Protein AF-A0A2W5YQN2-F1 (afdb_monomer_lite)

Structure (mmCIF, N/CA/C/O backbone):
data_AF-A0A2W5YQN2-F1
#
_entry.id   AF-A0A2W5YQN2-F1
#
loop_
_atom_site.group_PDB
_atom_site.id
_atom_site.type_symbol
_atom_site.label_atom_id
_atom_site.label_alt_id
_atom_site.label_comp_id
_atom_site.label_asym_id
_atom_site.label_entity_id
_atom_site.label_seq_id
_atom_site.pdbx_PDB_ins_code
_atom_site.Cartn_x
_atom_site.Cartn_y
_atom_site.Cartn_z
_atom_site.occupancy
_atom_site.B_iso_or_equiv
_atom_site.auth_seq_id
_atom_site.auth_comp_id
_atom_site.auth_asym_id
_atom_site.auth_atom_id
_atom_site.pdbx_PDB_model_num
ATOM 1 N N . MET A 1 1 ? 2.122 10.766 11.296 1.00 94.62 1 MET A N 1
ATOM 2 C CA . MET A 1 1 ? 0.846 10.231 10.772 1.00 94.62 1 MET A CA 1
ATOM 3 C C . MET A 1 1 ? -0.293 10.276 11.781 1.00 94.62 1 MET A C 1
ATOM 5 O O . MET A 1 1 ? -1.242 10.987 11.499 1.00 94.62 1 MET A O 1
ATOM 9 N N . LEU A 1 2 ? -0.194 9.659 12.969 1.00 96.69 2 LEU A N 1
ATOM 10 C CA . LEU A 1 2 ? -1.293 9.624 13.961 1.00 96.69 2 LEU A CA 1
ATOM 11 C C . LEU A 1 2 ? -1.984 10.974 14.227 1.00 96.69 2 LEU A C 1
ATOM 13 O O . LEU A 1 2 ? -3.206 11.053 14.166 1.00 96.69 2 LEU A O 1
ATOM 17 N N . ALA A 1 3 ? -1.218 12.040 14.485 1.00 97.06 3 ALA A N 1
ATOM 18 C CA . ALA A 1 3 ? -1.784 13.367 14.743 1.00 97.06 3 ALA A CA 1
ATOM 19 C C . ALA A 1 3 ? -2.580 13.924 13.546 1.00 97.06 3 ALA A C 1
ATOM 21 O O . ALA A 1 3 ? -3.658 14.483 13.732 1.00 97.06 3 ALA A O 1
ATOM 22 N N . LEU A 1 4 ? -2.080 13.728 12.321 1.00 96.75 4 LEU A N 1
ATOM 23 C CA . LEU A 1 4 ? -2.736 14.192 11.096 1.00 96.75 4 LEU A CA 1
ATOM 24 C C . LEU A 1 4 ? -4.001 13.380 10.802 1.00 96.75 4 LEU A C 1
ATOM 26 O O . LEU A 1 4 ? -5.037 13.958 10.493 1.00 96.75 4 LEU A O 1
ATOM 30 N N . THR A 1 5 ? -3.945 12.056 10.967 1.00 96.88 5 THR A N 1
ATOM 31 C CA . THR A 1 5 ? -5.112 11.181 10.804 1.00 96.88 5 THR A CA 1
ATOM 32 C C . THR A 1 5 ? -6.209 11.543 11.806 1.00 96.88 5 THR A C 1
ATOM 34 O O . THR A 1 5 ? -7.347 11.755 11.392 1.00 96.88 5 THR A O 1
ATOM 37 N N . LYS A 1 6 ? -5.861 11.746 13.090 1.00 96.50 6 LYS A N 1
ATOM 38 C CA . LYS A 1 6 ? -6.804 12.218 14.122 1.00 96.50 6 LYS A CA 1
ATOM 39 C C . LYS A 1 6 ? -7.446 13.548 13.734 1.00 96.50 6 LYS A C 1
ATOM 41 O O . LYS A 1 6 ? -8.657 13.705 13.865 1.00 96.50 6 LYS A O 1
ATOM 46 N N . ALA A 1 7 ? -6.647 14.506 13.260 1.00 95.88 7 ALA A N 1
ATOM 47 C CA . ALA A 1 7 ? -7.148 15.815 12.849 1.00 95.88 7 ALA A CA 1
ATOM 48 C C . ALA A 1 7 ? -8.161 15.701 11.699 1.00 95.88 7 ALA A C 1
ATOM 50 O O . ALA A 1 7 ? -9.237 16.287 11.782 1.00 95.88 7 ALA A O 1
ATOM 51 N N . VAL A 1 8 ? -7.865 14.894 10.674 1.00 95.44 8 VAL A N 1
ATOM 52 C CA . VAL A 1 8 ? -8.792 14.652 9.556 1.00 95.44 8 VAL A CA 1
ATOM 53 C C . VAL A 1 8 ? -10.053 13.933 10.032 1.00 95.44 8 VAL A C 1
ATOM 55 O O . VAL A 1 8 ? -11.155 14.359 9.693 1.00 95.44 8 VAL A O 1
ATOM 58 N N . ARG A 1 9 ? -9.920 12.884 10.854 1.00 93.75 9 ARG A N 1
ATOM 59 C CA . ARG A 1 9 ? -11.052 12.101 11.372 1.00 93.75 9 ARG A CA 1
ATOM 60 C C . ARG A 1 9 ? -12.079 12.966 12.101 1.00 93.75 9 ARG A C 1
ATOM 62 O O . ARG A 1 9 ? -13.274 12.726 11.940 1.00 93.75 9 ARG A O 1
ATOM 69 N N . ARG A 1 10 ? -11.640 13.968 12.868 1.00 94.31 10 ARG A N 1
ATOM 70 C CA . ARG A 1 10 ? -12.539 14.878 13.603 1.00 94.31 10 ARG A CA 1
ATOM 71 C C . ARG A 1 10 ? -13.484 15.658 12.687 1.00 94.31 10 ARG A C 1
ATOM 73 O O . ARG A 1 10 ? -14.630 15.873 13.060 1.00 94.31 10 ARG A O 1
ATOM 80 N N . GLU A 1 11 ? -13.025 16.025 11.494 1.00 93.25 11 GLU A N 1
ATOM 81 C CA . GLU A 1 11 ? -13.808 16.808 10.526 1.00 93.25 11 GLU A CA 1
ATOM 82 C C . GLU A 1 11 ? -14.516 15.933 9.476 1.00 93.25 11 GLU A C 1
ATOM 84 O O . GLU A 1 11 ? -15.386 16.393 8.728 1.00 93.25 11 GLU A O 1
ATOM 89 N N . LEU A 1 12 ? -14.159 14.649 9.403 1.00 92.00 12 LEU A N 1
ATOM 90 C CA . LEU A 1 12 ? -14.690 13.721 8.416 1.00 92.00 12 LEU A CA 1
ATOM 91 C C . LEU A 1 12 ? -16.116 13.290 8.777 1.00 92.00 12 LEU A C 1
ATOM 93 O O . LEU A 1 12 ? -16.347 12.712 9.838 1.00 92.00 12 LEU A O 1
ATOM 97 N N . ARG A 1 13 ? -17.080 13.517 7.877 1.00 83.50 13 ARG A N 1
ATOM 98 C CA . ARG A 1 13 ? -18.491 13.133 8.097 1.00 83.50 13 ARG A CA 1
ATOM 99 C C . ARG A 1 13 ? -18.910 11.829 7.425 1.00 83.50 13 ARG A C 1
ATOM 101 O O . ARG A 1 13 ? -19.866 11.207 7.868 1.00 83.50 13 ARG A O 1
ATOM 108 N N . THR A 1 14 ? -18.264 11.446 6.329 1.00 78.56 14 THR A N 1
ATOM 109 C CA . THR A 1 14 ? -18.761 10.356 5.471 1.00 78.56 14 THR A CA 1
ATOM 110 C C . THR A 1 14 ? -17.721 9.616 4.629 1.00 78.56 14 THR A C 1
ATOM 112 O O . THR A 1 14 ? -17.941 8.424 4.429 1.00 78.56 14 THR A O 1
ATOM 115 N N . PRO A 1 15 ? -16.650 10.228 4.081 1.00 85.25 15 PRO A N 1
ATOM 116 C CA . PRO A 1 15 ? -15.744 9.473 3.217 1.00 85.25 15 PRO A CA 1
ATOM 117 C C . PRO A 1 15 ? -14.878 8.498 4.021 1.00 85.25 15 PRO A C 1
ATOM 119 O O . PRO A 1 15 ? -14.629 8.706 5.207 1.00 85.25 15 PRO A O 1
ATOM 122 N N . LEU A 1 16 ? -14.411 7.462 3.326 1.00 91.62 16 LEU A N 1
ATOM 123 C CA . LEU A 1 16 ? -13.423 6.502 3.808 1.00 91.62 16 LEU A CA 1
ATOM 124 C C . LEU A 1 16 ? -12.103 7.220 4.136 1.00 91.62 16 LEU A C 1
ATOM 126 O O . LEU A 1 16 ? -11.557 7.914 3.273 1.00 91.62 16 LEU A O 1
ATOM 130 N N . LEU A 1 17 ? -11.575 7.048 5.350 1.00 95.75 17 LEU A N 1
ATOM 131 C CA . LEU A 1 17 ? -10.277 7.590 5.750 1.00 95.75 17 LEU A CA 1
ATOM 132 C C . LEU A 1 17 ? -9.169 6.553 5.573 1.00 95.75 17 LEU A C 1
ATOM 134 O O . LEU A 1 17 ? -9.045 5.618 6.363 1.00 95.75 17 LEU A O 1
ATOM 138 N N . ILE A 1 18 ? -8.317 6.772 4.576 1.00 97.25 18 ILE A N 1
ATOM 139 C CA . ILE A 1 18 ? -7.126 5.953 4.345 1.00 97.25 18 ILE A CA 1
ATOM 140 C C . ILE A 1 18 ? -5.926 6.640 4.999 1.00 97.25 18 ILE A C 1
ATOM 142 O O . ILE A 1 18 ? -5.595 7.780 4.668 1.00 97.25 18 ILE A O 1
ATOM 146 N N . GLY A 1 19 ? -5.286 5.955 5.943 1.00 97.62 19 GLY A N 1
ATOM 147 C CA . GLY A 1 19 ? -4.075 6.416 6.610 1.00 97.62 19 GLY A CA 1
ATOM 148 C C . GLY A 1 19 ? -2.827 5.750 6.040 1.00 97.62 19 GLY A C 1
ATOM 149 O O . GLY A 1 19 ? -2.741 4.528 6.004 1.00 97.62 19 GLY A O 1
ATOM 150 N N . ASP A 1 20 ? -1.826 6.538 5.659 1.00 97.94 20 ASP A N 1
ATOM 151 C CA . ASP A 1 20 ? -0.537 5.990 5.237 1.00 97.94 20 ASP A CA 1
ATOM 152 C C . ASP A 1 20 ? 0.287 5.441 6.405 1.00 97.94 20 ASP A C 1
ATOM 154 O O . ASP A 1 20 ? 0.500 6.132 7.409 1.00 97.94 20 ASP A O 1
ATOM 158 N N . LEU A 1 21 ? 0.806 4.225 6.229 1.00 98.12 21 LEU A N 1
ATOM 159 C CA . LEU A 1 21 ? 1.927 3.695 6.990 1.00 98.12 21 LEU A CA 1
ATOM 160 C C . LEU A 1 21 ? 3.197 4.412 6.509 1.00 98.12 21 LEU A C 1
ATOM 162 O O . LEU A 1 21 ? 3.575 4.286 5.340 1.00 98.12 21 LEU A O 1
ATOM 166 N N . PRO A 1 22 ? 3.842 5.221 7.369 1.00 96.88 22 PRO A N 1
ATOM 167 C CA . PRO A 1 22 ? 5.037 5.952 6.977 1.00 96.88 22 PRO A CA 1
ATOM 168 C C . PRO A 1 22 ? 6.231 5.010 6.798 1.00 96.88 22 PRO A C 1
ATOM 170 O O . PRO A 1 22 ? 6.285 3.943 7.412 1.00 96.88 22 PRO A O 1
ATOM 173 N N . PHE A 1 23 ? 7.219 5.460 6.029 1.00 95.19 23 PHE A N 1
ATOM 174 C CA . PHE A 1 23 ? 8.502 4.775 5.890 1.00 95.19 23 PHE A CA 1
ATOM 175 C C . PHE A 1 23 ? 9.101 4.397 7.256 1.00 95.19 23 PHE A C 1
ATOM 177 O O . PHE A 1 23 ? 9.104 5.204 8.193 1.00 95.19 23 PHE A O 1
ATOM 184 N N . GLY A 1 24 ? 9.611 3.173 7.361 1.00 94.56 24 GLY A N 1
ATOM 185 C CA . GLY A 1 24 ? 10.220 2.605 8.566 1.00 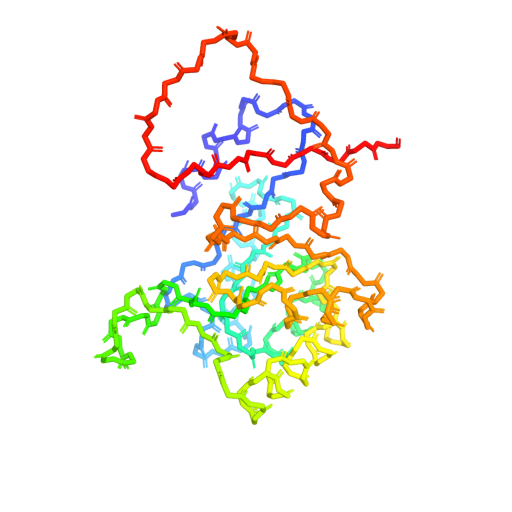94.56 24 GLY A CA 1
ATOM 186 C C . GLY A 1 24 ? 9.222 2.026 9.576 1.00 94.56 24 GLY A C 1
ATOM 187 O O . GLY A 1 24 ? 9.638 1.569 10.647 1.00 94.56 24 GLY A O 1
ATOM 188 N N . SER A 1 25 ? 7.919 2.051 9.279 1.00 96.75 25 SER A N 1
ATOM 189 C CA . SER A 1 25 ? 6.870 1.573 10.188 1.00 96.75 25 SER A CA 1
ATOM 190 C C . SER A 1 25 ? 6.319 0.182 9.866 1.00 96.75 25 SER A C 1
ATOM 192 O O . SER A 1 25 ? 5.587 -0.360 10.696 1.00 96.75 25 SER A O 1
ATOM 194 N N . TYR A 1 26 ? 6.658 -0.416 8.722 1.00 97.25 26 TYR A N 1
ATOM 195 C CA . TYR A 1 26 ? 6.070 -1.693 8.282 1.00 97.25 26 TYR A CA 1
ATOM 196 C C . TYR A 1 26 ? 7.054 -2.652 7.600 1.00 97.25 26 TYR A C 1
ATOM 198 O O . TYR A 1 26 ? 6.745 -3.821 7.375 1.00 97.25 26 TYR A O 1
ATOM 206 N N . GLU A 1 27 ? 8.249 -2.184 7.269 1.00 95.06 27 GLU A N 1
ATOM 207 C CA . GLU A 1 27 ? 9.201 -2.901 6.433 1.00 95.06 27 GLU A CA 1
ATOM 208 C C . GLU A 1 27 ? 9.945 -3.983 7.229 1.00 95.06 27 GLU A C 1
ATOM 210 O O . GLU A 1 27 ? 10.268 -5.041 6.684 1.00 95.06 27 GLU A O 1
ATOM 215 N N . ARG A 1 28 ? 10.180 -3.763 8.533 1.00 96.00 28 ARG A N 1
ATOM 216 C CA . ARG A 1 28 ? 11.043 -4.636 9.345 1.00 96.00 28 ARG A CA 1
ATOM 217 C C . ARG A 1 28 ? 10.439 -6.021 9.569 1.00 96.00 28 ARG A C 1
ATOM 219 O O . ARG A 1 28 ? 11.154 -7.008 9.433 1.00 96.00 28 ARG A O 1
ATOM 226 N N . SER A 1 29 ? 9.159 -6.115 9.935 1.00 98.19 29 SER A N 1
ATOM 227 C CA . SER A 1 29 ? 8.502 -7.398 10.232 1.00 98.19 29 SER A CA 1
ATOM 228 C C . SER A 1 29 ? 6.977 -7.328 10.083 1.00 98.19 29 SER A C 1
ATOM 230 O O . SER A 1 29 ? 6.405 -6.236 10.046 1.00 98.19 29 SER A O 1
ATOM 232 N N . HIS A 1 30 ? 6.312 -8.489 10.018 1.00 98.44 30 HIS A N 1
ATOM 233 C CA . HIS A 1 30 ? 4.846 -8.573 10.023 1.00 98.44 30 HIS A CA 1
ATOM 234 C C . HIS A 1 30 ? 4.259 -7.958 11.296 1.00 98.44 30 HIS A C 1
ATOM 236 O O . HIS A 1 30 ? 3.313 -7.179 11.234 1.00 98.44 30 HIS A O 1
ATOM 242 N N . GLU A 1 31 ? 4.863 -8.250 12.444 1.00 98.56 31 GLU A N 1
ATOM 243 C CA . GLU A 1 31 ? 4.437 -7.769 13.757 1.00 98.56 31 GLU A CA 1
ATOM 244 C C . GLU A 1 31 ? 4.540 -6.246 13.832 1.00 98.56 31 GLU A C 1
ATOM 246 O O . GLU A 1 31 ? 3.626 -5.590 14.329 1.00 98.56 31 GLU A O 1
ATOM 251 N N . GLN A 1 32 ? 5.619 -5.669 13.285 1.00 98.50 32 GLN A N 1
ATOM 252 C CA . GLN A 1 32 ? 5.769 -4.219 13.200 1.00 98.50 32 GLN A CA 1
ATOM 253 C C . GLN A 1 32 ? 4.670 -3.605 12.323 1.00 98.50 32 GLN A C 1
ATOM 255 O O . GLN A 1 32 ? 4.026 -2.641 12.739 1.00 98.50 32 GLN A O 1
ATOM 260 N N . ALA A 1 33 ? 4.439 -4.169 11.135 1.00 98.50 33 ALA A N 1
ATOM 261 C CA . ALA A 1 33 ? 3.437 -3.681 10.194 1.00 98.50 33 ALA A CA 1
ATOM 262 C C . ALA A 1 33 ? 2.024 -3.710 10.801 1.00 98.50 33 ALA A C 1
ATOM 264 O O . ALA A 1 33 ? 1.309 -2.706 10.758 1.00 98.50 33 ALA A O 1
ATOM 265 N N . ILE A 1 34 ? 1.660 -4.822 11.449 1.00 98.75 34 ILE A N 1
ATOM 266 C CA . ILE A 1 34 ? 0.389 -4.984 12.163 1.00 98.75 34 ILE A CA 1
ATOM 267 C C . ILE A 1 34 ? 0.286 -3.974 13.309 1.00 98.75 34 ILE A C 1
ATOM 269 O O . ILE A 1 34 ? -0.726 -3.283 13.417 1.00 98.75 34 ILE A O 1
ATOM 273 N N . ALA A 1 35 ? 1.319 -3.840 14.147 1.00 98.69 35 ALA A N 1
ATOM 274 C CA . ALA A 1 35 ? 1.300 -2.908 15.273 1.00 98.69 35 ALA A CA 1
ATOM 275 C C . ALA A 1 35 ? 1.120 -1.455 14.803 1.00 98.69 35 ALA A C 1
ATOM 277 O O . ALA A 1 35 ? 0.283 -0.723 15.335 1.00 98.69 35 ALA A O 1
ATOM 278 N N . SER A 1 36 ? 1.851 -1.036 13.769 1.00 98.62 36 SER A N 1
ATOM 279 C CA . SER A 1 36 ? 1.717 0.298 13.175 1.00 98.62 36 SER A CA 1
ATOM 280 C C . SER A 1 36 ? 0.325 0.528 12.584 1.00 98.62 36 SER A C 1
ATOM 282 O O . SER A 1 36 ? -0.280 1.575 12.836 1.00 98.62 36 SER A O 1
ATOM 284 N N . ALA A 1 37 ? -0.218 -0.457 11.863 1.00 98.62 37 ALA A N 1
ATOM 285 C CA . ALA A 1 37 ? -1.562 -0.393 11.299 1.00 98.62 37 ALA A CA 1
ATOM 286 C C . ALA A 1 37 ? -2.639 -0.287 12.387 1.00 98.62 37 ALA A C 1
ATOM 288 O O . ALA A 1 37 ? -3.491 0.601 12.332 1.00 98.62 37 ALA A O 1
ATOM 289 N N . GLN A 1 38 ? -2.555 -1.114 13.432 1.00 98.62 38 GLN A N 1
ATOM 290 C CA . GLN A 1 38 ? -3.482 -1.083 14.563 1.00 98.62 38 GLN A CA 1
ATOM 291 C C . GLN A 1 38 ? -3.490 0.274 15.261 1.00 98.62 38 GLN A C 1
ATOM 293 O O . GLN A 1 38 ? -4.559 0.765 15.614 1.00 98.62 38 GLN A O 1
ATOM 298 N N . ARG A 1 39 ? -2.326 0.903 15.447 1.00 98.50 39 ARG A N 1
ATOM 299 C CA . ARG A 1 39 ? -2.253 2.249 16.030 1.00 98.50 39 ARG A CA 1
ATOM 300 C C . ARG A 1 39 ? -2.906 3.286 15.125 1.00 98.50 39 ARG A C 1
ATOM 302 O O . ARG A 1 39 ? -3.636 4.147 15.611 1.00 98.50 39 ARG A O 1
ATOM 309 N N . LEU A 1 40 ? -2.685 3.207 13.814 1.00 98.38 40 LEU A N 1
ATOM 310 C CA . LEU A 1 40 ? -3.276 4.152 12.866 1.00 98.38 40 LEU A CA 1
ATOM 311 C C . LEU A 1 40 ? -4.806 4.045 12.803 1.00 98.38 40 LEU A C 1
ATOM 313 O O . LEU A 1 40 ? -5.479 5.068 12.690 1.00 98.38 40 LEU A O 1
ATOM 317 N N . VAL A 1 41 ? -5.347 2.839 12.968 1.00 97.94 41 VAL A N 1
ATOM 318 C CA . VAL A 1 41 ? -6.791 2.602 13.088 1.00 97.94 41 VAL A CA 1
ATOM 319 C C . VAL A 1 41 ? -7.310 3.037 14.463 1.00 97.94 41 VAL A C 1
ATOM 321 O O . VAL A 1 41 ? -8.136 3.940 14.552 1.00 97.94 41 VAL A O 1
ATOM 324 N N . LYS A 1 42 ? -6.796 2.456 15.555 1.00 97.94 42 LYS A N 1
ATOM 325 C CA . LYS A 1 42 ? -7.331 2.645 16.918 1.00 97.94 42 LYS A CA 1
ATOM 326 C C . LYS A 1 42 ? -7.092 4.043 17.465 1.00 97.94 42 LYS A C 1
ATOM 328 O O . LYS A 1 42 ? -7.985 4.647 18.049 1.00 97.94 42 LYS A O 1
ATOM 333 N N . GLU A 1 43 ? -5.873 4.547 17.314 1.00 97.88 43 GLU A N 1
ATOM 334 C CA . GLU A 1 43 ? -5.529 5.881 17.787 1.00 97.88 43 GLU A CA 1
ATOM 335 C C . GLU A 1 43 ? -5.825 6.912 16.700 1.00 97.88 43 GLU A C 1
ATOM 337 O O . GLU A 1 43 ? -6.395 7.956 16.990 1.00 97.88 43 GLU A O 1
ATOM 342 N N . GLY A 1 44 ? -5.423 6.655 15.452 1.00 96.75 44 GLY A N 1
ATOM 343 C CA . GLY A 1 44 ? -5.572 7.613 14.352 1.00 96.75 44 GLY A CA 1
ATOM 344 C C . GLY A 1 44 ? -7.012 7.800 13.869 1.00 96.75 44 GLY A C 1
ATOM 345 O O . GLY A 1 44 ? -7.346 8.882 13.387 1.00 96.75 44 GLY A O 1
ATOM 346 N N . GLY A 1 45 ? -7.857 6.779 14.012 1.00 96.69 45 GLY A N 1
ATOM 347 C CA . GLY A 1 45 ? -9.213 6.757 13.472 1.00 96.69 45 GLY A CA 1
ATOM 348 C C . GLY A 1 45 ? -9.270 6.528 11.961 1.00 96.69 45 GLY A C 1
ATOM 349 O O . GLY A 1 45 ? -10.248 6.938 11.338 1.00 96.69 45 GLY A O 1
ATOM 350 N N . ALA A 1 46 ? -8.221 5.947 11.364 1.00 97.62 46 ALA A N 1
ATOM 351 C CA . ALA A 1 46 ? -8.261 5.499 9.975 1.00 97.62 46 ALA A CA 1
ATOM 352 C C . ALA A 1 46 ? -9.188 4.285 9.825 1.00 97.62 46 ALA A C 1
ATOM 354 O O . ALA A 1 46 ? -9.183 3.398 10.675 1.00 97.62 46 ALA A O 1
ATOM 355 N N . ASP A 1 47 ? -9.928 4.227 8.721 1.00 97.25 47 ASP A N 1
ATOM 356 C CA . ASP A 1 47 ? -10.754 3.069 8.360 1.00 97.25 47 ASP A CA 1
ATOM 357 C C . ASP A 1 47 ? -9.921 2.003 7.624 1.00 97.25 47 ASP A C 1
ATOM 359 O O . ASP A 1 47 ? -10.239 0.816 7.632 1.00 97.25 47 ASP A O 1
ATOM 363 N N . VAL A 1 48 ? -8.845 2.446 6.969 1.00 97.75 48 VAL A N 1
ATOM 364 C CA . VAL A 1 48 ? -7.986 1.666 6.075 1.00 97.75 48 VAL A CA 1
ATOM 365 C C . VAL A 1 48 ? -6.546 2.129 6.235 1.00 97.75 48 VAL A C 1
ATOM 367 O O . VAL A 1 48 ? -6.303 3.322 6.444 1.00 97.75 48 VAL A O 1
ATOM 370 N N . VAL A 1 49 ? -5.583 1.227 6.049 1.00 98.38 49 VAL A N 1
ATOM 371 C CA . VAL A 1 49 ? -4.166 1.604 5.944 1.00 98.38 49 VAL A CA 1
ATOM 372 C C . VAL A 1 49 ? -3.640 1.483 4.515 1.00 98.38 49 VAL A C 1
ATOM 374 O O . VAL A 1 49 ? -4.055 0.599 3.771 1.00 98.38 49 VAL A O 1
ATOM 377 N N . LYS A 1 50 ? -2.719 2.367 4.124 1.00 98.50 50 LYS A N 1
ATOM 378 C CA . LYS A 1 50 ? -1.986 2.294 2.852 1.00 98.50 50 LYS A CA 1
ATOM 379 C C . LYS A 1 50 ? -0.493 2.110 3.107 1.00 98.50 50 LYS A C 1
ATOM 381 O O . LYS A 1 50 ? 0.036 2.670 4.062 1.00 98.50 50 LYS A O 1
ATOM 386 N N . PHE A 1 51 ? 0.179 1.331 2.267 1.00 97.75 51 PHE A N 1
ATOM 387 C CA . PHE A 1 51 ? 1.633 1.152 2.301 1.00 97.75 51 PHE A CA 1
ATOM 388 C C . PHE A 1 51 ? 2.207 1.149 0.879 1.00 97.75 51 PHE A C 1
ATOM 390 O O . PHE A 1 51 ? 1.451 1.064 -0.091 1.00 97.75 51 PHE A O 1
ATOM 397 N N . GLU A 1 52 ? 3.530 1.260 0.751 1.00 97.00 52 GLU A N 1
ATOM 398 C CA . GLU A 1 52 ? 4.214 1.346 -0.540 1.00 97.00 52 GLU A CA 1
ATOM 399 C C . GLU A 1 52 ? 5.043 0.098 -0.858 1.00 97.00 52 GLU A C 1
ATOM 401 O O . GLU A 1 52 ? 5.691 -0.487 0.008 1.00 97.00 52 GLU A O 1
ATOM 406 N N . GLY A 1 53 ? 5.052 -0.280 -2.137 1.00 94.94 53 GLY A N 1
ATOM 407 C CA . GLY A 1 53 ? 5.915 -1.325 -2.678 1.00 94.94 53 GLY A CA 1
ATOM 408 C C . GLY A 1 53 ? 5.259 -2.707 -2.805 1.00 94.94 53 GLY A C 1
ATOM 409 O O . GLY A 1 53 ? 4.135 -2.931 -2.349 1.00 94.94 53 GLY A O 1
ATOM 410 N N . PRO A 1 54 ? 5.961 -3.661 -3.443 1.00 95.00 54 PRO A N 1
ATOM 411 C CA . PRO A 1 54 ? 5.442 -4.994 -3.753 1.00 95.00 54 PRO A CA 1
ATOM 412 C C . PRO A 1 54 ? 5.525 -5.948 -2.544 1.00 95.00 54 PRO A C 1
ATOM 414 O O . PRO A 1 54 ? 6.107 -7.027 -2.625 1.00 95.00 54 PRO A O 1
ATOM 417 N N . ALA A 1 55 ? 4.979 -5.549 -1.390 1.00 95.88 55 ALA A N 1
ATOM 418 C CA . ALA A 1 55 ? 5.077 -6.304 -0.134 1.00 95.88 55 ALA A CA 1
ATOM 419 C C . ALA A 1 55 ? 3.803 -7.116 0.172 1.00 95.88 55 ALA A C 1
ATOM 421 O O . ALA A 1 55 ? 3.129 -6.889 1.178 1.00 95.88 55 ALA A O 1
ATOM 422 N N . ALA A 1 56 ? 3.479 -8.080 -0.697 1.00 98.06 56 ALA A N 1
ATOM 423 C CA . ALA A 1 56 ? 2.275 -8.912 -0.584 1.00 98.06 56 ALA A CA 1
ATOM 424 C C . ALA A 1 56 ? 2.163 -9.654 0.758 1.00 98.06 56 ALA A C 1
ATOM 426 O O . ALA A 1 56 ? 1.102 -9.642 1.372 1.00 98.06 56 ALA A O 1
ATOM 427 N N . GLU A 1 57 ? 3.256 -10.207 1.286 1.00 98.00 57 GLU A N 1
ATOM 428 C CA . GLU A 1 57 ? 3.226 -10.875 2.596 1.00 98.00 57 GLU A CA 1
ATOM 429 C C . GLU A 1 57 ? 2.867 -9.908 3.739 1.00 98.00 57 GLU A C 1
ATOM 431 O O . GLU A 1 57 ? 2.104 -10.256 4.641 1.00 98.00 57 GLU A O 1
ATOM 436 N N . ARG A 1 58 ? 3.342 -8.651 3.676 1.00 97.81 58 ARG A N 1
ATOM 437 C CA . ARG A 1 58 ? 2.974 -7.620 4.661 1.00 97.81 58 ARG A CA 1
ATOM 438 C C . ARG A 1 58 ? 1.503 -7.242 4.555 1.00 97.81 58 ARG A C 1
ATOM 440 O O . ARG A 1 58 ? 0.847 -7.127 5.588 1.00 97.81 58 ARG A O 1
ATOM 447 N N . ALA A 1 59 ? 0.986 -7.094 3.335 1.00 98.44 59 ALA A N 1
ATOM 448 C CA . ALA A 1 59 ? -0.437 -6.859 3.109 1.00 98.44 59 ALA A CA 1
ATOM 449 C C . ALA A 1 59 ? -1.289 -7.991 3.696 1.00 98.44 59 ALA A C 1
ATOM 451 O O . ALA A 1 59 ? -2.206 -7.714 4.466 1.00 98.44 59 ALA A O 1
ATOM 452 N N . ALA A 1 60 ? -0.922 -9.246 3.419 1.00 98.69 60 ALA A N 1
ATOM 453 C CA . ALA A 1 60 ? -1.622 -10.423 3.923 1.00 98.69 60 ALA A CA 1
ATOM 454 C C . ALA A 1 60 ? -1.628 -10.476 5.454 1.00 98.69 60 ALA A C 1
ATOM 456 O O . ALA A 1 60 ? -2.668 -10.728 6.057 1.00 98.69 60 ALA A O 1
ATOM 457 N N . ALA A 1 61 ? -0.498 -10.176 6.101 1.00 98.62 61 ALA A N 1
ATOM 458 C CA . ALA A 1 61 ? -0.412 -10.142 7.558 1.00 98.62 61 ALA A CA 1
ATOM 459 C C . ALA A 1 61 ? -1.322 -9.066 8.181 1.00 98.62 61 ALA A C 1
ATOM 461 O O . ALA A 1 61 ? -2.006 -9.327 9.171 1.00 98.62 61 ALA A O 1
ATOM 462 N N . ILE A 1 62 ? -1.366 -7.863 7.595 1.00 98.62 62 ILE A N 1
ATOM 463 C CA . ILE A 1 62 ? -2.245 -6.781 8.065 1.00 98.62 62 ILE A CA 1
ATOM 464 C C . ILE A 1 62 ? -3.723 -7.131 7.816 1.00 98.62 62 ILE A C 1
ATOM 466 O O . ILE A 1 62 ? -4.552 -6.952 8.711 1.00 98.62 62 ILE A O 1
ATOM 470 N N . ALA A 1 63 ? -4.048 -7.668 6.638 1.00 98.31 63 ALA A N 1
ATOM 471 C CA . ALA A 1 63 ? -5.404 -8.077 6.279 1.00 98.31 63 ALA A CA 1
ATOM 472 C C . ALA A 1 63 ? -5.917 -9.206 7.189 1.00 98.31 63 ALA A C 1
ATOM 474 O O . ALA A 1 63 ? -7.034 -9.125 7.699 1.00 98.31 63 ALA A O 1
ATOM 475 N N . ALA A 1 64 ? -5.082 -10.209 7.481 1.00 98.25 64 ALA A N 1
ATOM 476 C CA . ALA A 1 64 ? -5.398 -11.293 8.413 1.00 98.25 64 ALA A CA 1
ATOM 477 C C . ALA A 1 64 ? -5.630 -10.798 9.852 1.00 98.25 64 ALA A C 1
ATOM 479 O O . ALA A 1 64 ? -6.394 -11.404 10.600 1.00 98.25 64 ALA A O 1
ATOM 480 N N . ALA A 1 65 ? -5.029 -9.665 10.234 1.00 98.06 65 ALA A N 1
ATOM 481 C CA . ALA A 1 65 ? -5.297 -8.991 11.504 1.00 98.06 65 ALA A CA 1
ATOM 482 C C . ALA A 1 65 ? -6.612 -8.175 11.509 1.00 98.06 65 ALA A C 1
ATOM 484 O O . ALA A 1 65 ? -6.896 -7.480 12.489 1.00 98.06 65 ALA A O 1
ATOM 485 N N . GLY A 1 66 ? -7.408 -8.243 10.436 1.00 97.50 66 GLY A N 1
ATOM 486 C CA . GLY A 1 66 ? -8.718 -7.600 10.317 1.00 97.50 66 GLY A CA 1
ATOM 487 C C . GLY A 1 66 ? -8.674 -6.129 9.901 1.00 97.50 66 GLY A C 1
ATOM 488 O O . GLY A 1 66 ? -9.657 -5.417 10.102 1.00 97.50 66 GLY A O 1
ATOM 489 N N . ILE A 1 67 ? -7.553 -5.648 9.352 1.00 98.31 67 ILE A N 1
ATOM 490 C CA . ILE A 1 67 ? -7.393 -4.253 8.923 1.00 98.31 67 ILE A CA 1
ATOM 491 C C . ILE A 1 67 ? -7.407 -4.191 7.389 1.00 98.31 67 ILE A C 1
ATOM 493 O O . ILE A 1 67 ? -6.531 -4.790 6.767 1.00 98.31 67 ILE A O 1
ATOM 497 N N . PRO A 1 68 ? -8.338 -3.453 6.754 1.00 97.75 68 PRO A N 1
ATOM 498 C CA . PRO A 1 68 ? -8.331 -3.288 5.304 1.00 97.75 68 PRO A CA 1
ATOM 499 C C . PRO A 1 68 ? -7.075 -2.556 4.816 1.00 97.75 68 PRO A C 1
ATOM 501 O O . PRO A 1 68 ? -6.644 -1.563 5.416 1.00 97.75 68 PRO A O 1
ATOM 504 N N . VAL A 1 69 ? -6.519 -3.019 3.693 1.00 98.19 69 VAL A N 1
ATOM 505 C CA . VAL A 1 69 ? -5.237 -2.536 3.164 1.00 98.19 69 VAL A CA 1
ATOM 506 C C . VAL A 1 69 ? -5.373 -2.033 1.733 1.00 98.19 69 VAL A C 1
ATOM 508 O O . VAL A 1 69 ? -5.925 -2.710 0.870 1.00 98.19 69 VAL A O 1
ATOM 511 N N . MET A 1 70 ? -4.838 -0.846 1.468 1.00 98.50 70 MET A N 1
ATOM 512 C CA . MET A 1 70 ? -4.610 -0.329 0.122 1.00 98.50 70 MET A CA 1
ATOM 513 C C . MET A 1 70 ? -3.125 -0.457 -0.223 1.00 98.50 70 MET A C 1
ATOM 515 O O . MET A 1 70 ? -2.265 0.000 0.529 1.00 98.50 70 MET A O 1
ATOM 519 N N . GLY A 1 71 ? -2.815 -1.050 -1.372 1.00 98.19 71 GLY A N 1
ATOM 520 C CA . GLY A 1 71 ? -1.442 -1.096 -1.877 1.00 98.19 71 GLY A CA 1
ATOM 521 C C . GLY A 1 71 ? -1.084 0.143 -2.698 1.00 98.19 71 GLY A C 1
ATOM 522 O O . GLY A 1 71 ? -1.961 0.852 -3.196 1.00 98.19 71 GLY A O 1
ATOM 523 N N . HIS A 1 72 ? 0.210 0.394 -2.878 1.00 97.94 72 HIS A N 1
ATOM 524 C CA . HIS A 1 72 ? 0.725 1.443 -3.755 1.00 97.94 72 HIS A CA 1
ATOM 525 C C . HIS A 1 72 ? 1.920 0.911 -4.560 1.00 97.94 72 HIS A C 1
ATOM 527 O O . HIS A 1 72 ? 2.958 0.567 -3.994 1.00 97.94 72 HIS A O 1
ATOM 533 N N . LEU A 1 73 ? 1.759 0.857 -5.885 1.00 96.31 73 LEU A N 1
ATOM 534 C CA . LEU A 1 73 ? 2.776 0.457 -6.855 1.00 96.31 73 LEU A CA 1
ATOM 535 C C . LEU A 1 73 ? 3.070 1.576 -7.866 1.00 96.31 73 LEU A C 1
ATOM 537 O O . LEU A 1 73 ? 2.336 2.556 -7.990 1.00 96.31 73 LEU A O 1
ATOM 541 N N . GLY A 1 74 ? 4.142 1.399 -8.636 1.00 93.69 74 GLY A N 1
ATOM 542 C CA . GLY A 1 74 ? 4.682 2.432 -9.511 1.00 93.69 74 GLY A CA 1
ATOM 543 C C . GLY A 1 74 ? 5.777 3.207 -8.790 1.00 93.69 74 GLY A C 1
ATOM 544 O O . GLY A 1 74 ? 6.643 2.608 -8.155 1.00 93.69 74 GLY A O 1
ATOM 545 N N . LEU A 1 75 ? 5.788 4.529 -8.929 1.00 90.81 75 LEU A N 1
ATOM 546 C CA . LEU A 1 75 ? 6.705 5.378 -8.180 1.00 90.81 75 LEU A CA 1
ATOM 547 C C . LEU A 1 75 ? 6.282 5.399 -6.712 1.00 90.81 75 LEU A C 1
ATOM 549 O O . LEU A 1 75 ? 5.231 5.930 -6.395 1.00 90.81 75 LEU A O 1
ATOM 553 N N . THR A 1 76 ? 7.124 4.871 -5.829 1.00 90.19 76 THR A N 1
ATOM 554 C CA . THR A 1 76 ? 6.907 4.866 -4.377 1.00 90.19 76 THR A CA 1
ATOM 555 C C . THR A 1 76 ? 7.774 5.945 -3.717 1.00 90.19 76 THR A C 1
ATOM 557 O O . THR A 1 76 ? 8.986 5.740 -3.563 1.00 90.19 76 THR A O 1
ATOM 560 N N . PRO A 1 77 ? 7.218 7.125 -3.362 1.00 88.94 77 PRO A N 1
ATOM 561 C CA . PRO A 1 77 ? 7.983 8.243 -2.809 1.00 88.94 77 PRO A CA 1
ATOM 562 C C . PRO A 1 77 ? 8.845 7.889 -1.595 1.00 88.94 77 PRO A C 1
ATOM 564 O O . PRO A 1 77 ? 9.928 8.455 -1.447 1.00 88.94 77 PRO A O 1
ATOM 567 N N . GLN A 1 78 ? 8.415 6.936 -0.760 1.00 90.88 78 GLN A N 1
ATOM 568 C CA . GLN A 1 78 ? 9.163 6.511 0.429 1.00 90.88 78 GLN A CA 1
ATOM 569 C C . GLN A 1 78 ? 10.540 5.922 0.086 1.00 90.88 78 GLN A C 1
ATOM 571 O O . GLN A 1 78 ? 11.474 6.043 0.876 1.00 90.88 78 GLN A O 1
ATOM 576 N N . THR A 1 79 ? 10.697 5.336 -1.106 1.00 84.19 79 THR A N 1
ATOM 577 C CA . THR A 1 79 ? 11.954 4.721 -1.565 1.00 84.19 79 THR A CA 1
ATOM 578 C C . THR A 1 79 ? 12.595 5.451 -2.749 1.00 84.19 79 THR A C 1
ATOM 580 O O . THR A 1 79 ? 13.684 5.074 -3.184 1.00 84.19 79 THR A O 1
ATOM 583 N N . ALA A 1 80 ? 11.988 6.536 -3.248 1.00 79.69 80 ALA A N 1
ATOM 584 C CA . ALA A 1 80 ? 12.433 7.243 -4.454 1.00 79.69 80 ALA A CA 1
ATOM 585 C C . ALA A 1 80 ? 13.882 7.767 -4.371 1.00 79.69 80 ALA A C 1
ATOM 587 O O . ALA A 1 80 ? 14.606 7.762 -5.371 1.00 79.69 80 ALA A O 1
ATOM 588 N N . THR A 1 81 ? 14.326 8.183 -3.181 1.00 72.38 81 THR A N 1
ATOM 589 C CA . THR A 1 81 ? 15.713 8.617 -2.937 1.00 72.38 81 THR A CA 1
ATOM 590 C C . THR A 1 81 ? 16.675 7.430 -2.854 1.00 72.38 81 THR A C 1
ATOM 592 O O . THR A 1 81 ? 17.776 7.496 -3.395 1.00 72.38 81 THR A O 1
ATOM 595 N N . ALA A 1 82 ? 16.255 6.327 -2.226 1.00 64.38 82 ALA A N 1
ATOM 596 C CA . ALA A 1 82 ? 17.073 5.122 -2.068 1.00 64.38 82 ALA A CA 1
ATOM 597 C C . ALA A 1 82 ? 17.330 4.409 -3.406 1.00 64.38 82 ALA A C 1
ATOM 599 O O . ALA A 1 82 ? 18.396 3.840 -3.611 1.00 64.38 82 ALA A O 1
ATOM 600 N N . LEU A 1 83 ? 16.385 4.494 -4.346 1.00 59.50 83 LEU A N 1
ATOM 601 C CA . LEU A 1 83 ? 16.505 3.911 -5.686 1.00 59.50 83 LEU A CA 1
ATOM 602 C C . LEU A 1 83 ? 17.367 4.750 -6.651 1.00 59.50 83 LEU A C 1
ATOM 604 O O . LEU A 1 83 ? 17.414 4.451 -7.843 1.00 59.50 83 LEU A O 1
ATOM 608 N N . GLY A 1 84 ? 18.019 5.824 -6.181 1.00 50.44 84 GLY A N 1
ATOM 609 C CA . GLY A 1 84 ? 18.981 6.633 -6.952 1.00 50.44 84 GLY A CA 1
ATOM 610 C C . GLY A 1 84 ? 18.400 7.388 -8.160 1.00 50.44 84 GLY A C 1
ATOM 611 O O . GLY A 1 84 ? 19.116 8.104 -8.858 1.00 50.44 84 GLY A O 1
ATOM 612 N N . GLY A 1 85 ? 17.100 7.237 -8.428 1.00 58.03 85 GLY A N 1
ATOM 613 C CA . GLY A 1 85 ? 16.429 7.746 -9.620 1.00 58.03 85 GLY A CA 1
ATOM 614 C C . GLY A 1 85 ? 15.620 9.024 -9.408 1.00 58.03 85 GLY A C 1
ATOM 615 O O . GLY A 1 85 ? 15.299 9.681 -10.399 1.00 58.03 85 GLY A O 1
ATOM 616 N N . GLY A 1 86 ? 15.293 9.387 -8.163 1.00 69.44 86 GLY A N 1
ATOM 617 C CA . GLY A 1 86 ? 14.348 10.466 -7.871 1.00 69.44 86 GLY A CA 1
ATOM 618 C C . GLY A 1 86 ? 12.930 10.152 -8.373 1.00 69.44 86 GLY A C 1
ATOM 619 O O . GLY A 1 86 ? 12.574 9.000 -8.619 1.00 69.44 86 GLY A O 1
ATOM 620 N N . PHE A 1 87 ? 12.107 11.184 -8.555 1.00 76.06 87 PHE A N 1
ATOM 621 C CA . PHE A 1 87 ? 10.700 11.060 -8.962 1.00 76.06 87 PHE A CA 1
ATOM 622 C C . PHE A 1 87 ? 10.549 10.797 -10.473 1.00 76.06 87 PHE A C 1
ATOM 624 O O . PHE A 1 87 ? 10.141 11.671 -11.239 1.00 76.06 87 PHE A O 1
ATOM 631 N N . LYS A 1 88 ? 10.924 9.595 -10.928 1.00 78.38 88 LYS A N 1
ATOM 632 C CA . LYS A 1 88 ? 10.822 9.167 -12.336 1.00 78.38 88 LYS A CA 1
ATOM 633 C C . LYS A 1 88 ? 9.655 8.205 -12.552 1.00 78.38 88 LYS A C 1
ATOM 635 O O . LYS A 1 88 ? 9.361 7.372 -11.700 1.00 78.38 88 LYS A O 1
ATOM 640 N N . ALA A 1 89 ? 9.042 8.285 -13.734 1.00 81.94 89 ALA A N 1
ATOM 641 C CA . ALA A 1 89 ? 7.992 7.345 -14.132 1.00 81.94 89 ALA A CA 1
ATOM 642 C C . ALA A 1 89 ? 8.532 5.907 -14.239 1.00 81.94 89 ALA A C 1
ATOM 644 O O . ALA A 1 89 ? 9.625 5.709 -14.778 1.00 81.94 89 ALA A O 1
ATOM 645 N N . GLN A 1 90 ? 7.749 4.941 -13.763 1.00 86.44 90 GLN A N 1
ATOM 646 C CA . GLN A 1 90 ? 8.104 3.521 -13.651 1.00 86.44 90 GLN A CA 1
ATOM 647 C C . GLN A 1 90 ? 7.539 2.694 -14.815 1.00 86.44 90 GLN A C 1
ATOM 649 O O . GLN A 1 90 ? 6.879 3.240 -15.689 1.00 86.44 90 GLN A O 1
ATOM 654 N N . ALA A 1 91 ? 7.823 1.386 -14.864 1.00 88.44 91 ALA A N 1
ATOM 655 C CA . ALA A 1 91 ? 7.215 0.446 -15.821 1.00 88.44 91 ALA A CA 1
ATOM 656 C C . ALA A 1 91 ? 7.348 0.826 -17.318 1.00 88.44 91 ALA A C 1
ATOM 658 O O . ALA A 1 91 ? 6.459 0.559 -18.120 1.00 88.44 91 ALA A O 1
ATOM 659 N N . ARG A 1 92 ? 8.471 1.446 -17.712 1.00 87.06 92 ARG A N 1
ATOM 660 C CA . ARG A 1 92 ? 8.701 1.934 -19.090 1.00 87.06 92 ARG A CA 1
ATOM 661 C C . ARG A 1 92 ? 9.141 0.863 -20.094 1.00 87.06 92 ARG A C 1
ATOM 663 O O . ARG A 1 92 ? 9.164 1.129 -21.289 1.00 87.06 92 ARG A O 1
ATOM 670 N N . SER A 1 93 ? 9.547 -0.311 -19.621 1.00 92.50 93 SER A N 1
ATOM 671 C CA . SER A 1 93 ? 9.912 -1.451 -20.467 1.00 92.50 93 SER A CA 1
ATOM 672 C C . SER A 1 93 ? 8.880 -2.562 -20.314 1.00 92.50 93 SER A C 1
ATOM 674 O O . SER A 1 93 ? 8.245 -2.669 -19.266 1.00 92.50 93 SER A O 1
ATOM 676 N N . GLY A 1 94 ? 8.750 -3.431 -21.322 1.00 93.38 94 GLY A N 1
ATOM 677 C CA . GLY A 1 94 ? 7.822 -4.567 -21.259 1.00 93.38 94 GLY A CA 1
ATOM 678 C C . GLY A 1 94 ? 8.058 -5.467 -20.040 1.00 93.38 94 GLY A C 1
ATOM 679 O O . GLY A 1 94 ? 7.106 -5.863 -19.374 1.00 93.38 94 GLY A O 1
ATOM 680 N N . ALA A 1 95 ? 9.321 -5.711 -19.676 1.00 95.69 95 ALA A N 1
ATOM 681 C CA . ALA A 1 95 ? 9.671 -6.478 -18.479 1.00 95.69 95 ALA A CA 1
ATOM 682 C C . ALA A 1 95 ? 9.241 -5.772 -17.179 1.00 95.69 95 ALA A C 1
ATOM 684 O O . ALA A 1 95 ? 8.694 -6.409 -16.282 1.00 95.69 95 ALA A O 1
ATOM 685 N N . ALA A 1 96 ? 9.439 -4.453 -17.082 1.00 94.12 96 ALA A N 1
ATOM 686 C CA . ALA A 1 96 ? 9.029 -3.684 -15.909 1.00 94.12 96 ALA A CA 1
ATOM 687 C C . ALA A 1 96 ? 7.498 -3.559 -15.803 1.00 94.12 96 ALA A C 1
ATOM 689 O O . ALA A 1 96 ? 6.954 -3.626 -14.706 1.00 94.12 96 ALA A O 1
ATOM 690 N N . ALA A 1 97 ? 6.800 -3.424 -16.934 1.00 95.12 97 ALA A N 1
ATOM 691 C CA . ALA A 1 97 ? 5.341 -3.453 -16.995 1.00 95.12 97 ALA A CA 1
ATOM 692 C C . ALA A 1 97 ? 4.781 -4.816 -16.568 1.00 95.12 97 ALA A C 1
ATOM 694 O O . ALA A 1 97 ? 3.829 -4.876 -15.793 1.00 95.12 97 ALA A O 1
ATOM 695 N N . ARG A 1 98 ? 5.411 -5.911 -17.013 1.00 97.06 98 ARG A N 1
ATOM 696 C CA . ARG A 1 98 ? 5.034 -7.261 -16.590 1.00 97.06 98 ARG A CA 1
ATOM 697 C C . ARG A 1 98 ? 5.222 -7.453 -15.088 1.00 97.06 98 ARG A C 1
ATOM 699 O O . ARG A 1 98 ? 4.300 -7.914 -14.427 1.00 97.06 98 ARG A O 1
ATOM 706 N N . ARG A 1 99 ? 6.371 -7.029 -14.554 1.00 97.62 99 ARG A N 1
ATOM 707 C CA . ARG A 1 99 ? 6.652 -7.094 -13.118 1.00 97.62 99 ARG A CA 1
ATOM 708 C C . ARG A 1 99 ? 5.624 -6.314 -12.297 1.00 97.62 99 ARG A C 1
ATOM 710 O O . ARG A 1 99 ? 5.125 -6.845 -11.317 1.00 97.62 99 ARG A O 1
ATOM 717 N N . LEU A 1 100 ? 5.265 -5.104 -12.732 1.00 97.31 100 LEU A N 1
ATOM 718 C CA . LEU A 1 100 ? 4.226 -4.300 -12.082 1.00 97.31 100 LEU A CA 1
ATOM 719 C C . LEU A 1 100 ? 2.878 -5.038 -12.029 1.00 97.31 100 LEU A C 1
ATOM 721 O O . LEU A 1 100 ? 2.212 -5.004 -10.999 1.00 97.31 100 LEU A O 1
ATOM 725 N N . LEU A 1 101 ? 2.476 -5.695 -13.123 1.00 97.94 101 LEU A N 1
ATOM 726 C CA . LEU A 1 101 ? 1.242 -6.482 -13.167 1.00 97.94 101 LEU A CA 1
ATOM 727 C C . LEU A 1 101 ? 1.299 -7.680 -12.211 1.00 97.94 101 LEU A C 1
ATOM 729 O O . LEU A 1 101 ? 0.336 -7.918 -11.486 1.00 97.94 101 LEU A O 1
ATOM 733 N N . ASP A 1 102 ? 2.411 -8.415 -12.198 1.00 98.50 102 ASP A N 1
ATOM 734 C CA . ASP A 1 102 ? 2.580 -9.568 -11.310 1.00 98.50 102 ASP A CA 1
ATOM 735 C C . ASP A 1 102 ? 2.558 -9.128 -9.829 1.00 98.50 102 ASP A C 1
ATOM 737 O O . ASP A 1 102 ? 1.858 -9.731 -9.016 1.00 98.50 102 ASP A O 1
ATOM 741 N N . ASP A 1 103 ? 3.232 -8.021 -9.491 1.00 98.56 103 ASP A N 1
ATOM 742 C CA . ASP A 1 103 ? 3.204 -7.432 -8.147 1.00 98.56 103 ASP A CA 1
ATOM 743 C C . ASP A 1 103 ? 1.780 -6.962 -7.768 1.00 98.56 103 ASP A C 1
ATOM 745 O O . ASP A 1 103 ? 1.343 -7.142 -6.631 1.00 98.56 103 ASP A O 1
ATOM 749 N N . ALA A 1 104 ? 1.020 -6.395 -8.713 1.00 98.38 104 ALA A N 1
ATOM 750 C CA . ALA A 1 104 ? -0.356 -5.952 -8.483 1.00 98.38 104 ALA A CA 1
ATOM 751 C C . ALA A 1 104 ? -1.310 -7.123 -8.194 1.00 98.38 104 ALA A C 1
ATOM 753 O O . ALA A 1 104 ? -2.087 -7.059 -7.241 1.00 98.38 104 ALA A O 1
ATOM 754 N N . LEU A 1 105 ? -1.211 -8.208 -8.970 1.00 98.62 105 LEU A N 1
ATOM 755 C CA . LEU A 1 105 ? -1.983 -9.438 -8.755 1.00 98.62 105 LEU A CA 1
ATOM 756 C C . LEU A 1 105 ? -1.627 -10.103 -7.418 1.00 98.62 105 LEU A C 1
ATOM 758 O O . LEU A 1 105 ? -2.503 -10.622 -6.723 1.00 98.62 105 LEU A O 1
ATOM 762 N N . ALA A 1 106 ? -0.350 -10.059 -7.025 1.00 98.75 106 ALA A N 1
ATOM 763 C CA . ALA A 1 106 ? 0.089 -10.560 -5.728 1.00 98.75 106 ALA A CA 1
ATOM 764 C C . ALA A 1 106 ? -0.516 -9.750 -4.569 1.00 98.75 106 ALA A C 1
ATOM 766 O O . ALA A 1 106 ? -0.961 -10.334 -3.582 1.00 98.75 106 ALA A O 1
ATOM 767 N N . LEU A 1 107 ? -0.581 -8.419 -4.691 1.00 98.69 107 LEU A N 1
ATOM 768 C CA . LEU A 1 107 ? -1.220 -7.563 -3.687 1.00 98.69 107 LEU A CA 1
ATOM 769 C C . LEU A 1 107 ? -2.732 -7.790 -3.592 1.00 98.69 107 LEU A C 1
ATOM 771 O O . LEU A 1 107 ? -3.268 -7.820 -2.486 1.00 98.69 107 LEU A O 1
ATOM 775 N N . GLU A 1 108 ? -3.418 -7.972 -4.720 1.00 98.25 108 GLU A N 1
ATOM 776 C CA . GLU A 1 108 ? -4.833 -8.357 -4.728 1.00 98.25 108 GLU A CA 1
ATOM 777 C C . GLU A 1 108 ? -5.049 -9.699 -4.020 1.00 98.25 108 GLU A C 1
ATOM 779 O O . GLU A 1 108 ? -5.870 -9.793 -3.110 1.00 98.25 108 GLU A O 1
ATOM 784 N N . THR A 1 109 ? -4.255 -10.715 -4.371 1.00 98.44 109 THR A N 1
ATOM 785 C CA . THR A 1 109 ? -4.319 -12.047 -3.744 1.00 98.44 109 THR A CA 1
ATOM 786 C C . THR A 1 109 ? -4.052 -11.979 -2.237 1.00 98.44 109 THR A C 1
ATOM 788 O O . THR A 1 109 ? -4.663 -12.708 -1.461 1.00 98.44 109 THR A O 1
ATOM 791 N N . ALA A 1 110 ? -3.174 -11.072 -1.806 1.00 98.25 110 ALA A N 1
ATOM 792 C CA . ALA A 1 110 ? -2.875 -10.824 -0.399 1.00 98.25 110 ALA A CA 1
ATOM 793 C C . ALA A 1 110 ? -3.998 -10.098 0.369 1.00 98.25 110 ALA A C 1
ATOM 795 O O . ALA A 1 110 ? -3.877 -9.904 1.577 1.00 98.25 110 ALA A O 1
ATOM 796 N N . GLY A 1 111 ? -5.082 -9.695 -0.298 1.00 96.50 111 GLY A N 1
ATOM 797 C CA . GLY A 1 111 ? -6.241 -9.069 0.336 1.00 96.50 111 GLY A CA 1
ATOM 798 C C . GLY A 1 111 ? -6.231 -7.540 0.324 1.00 96.50 111 GLY A C 1
ATOM 799 O O . GLY A 1 111 ? -6.998 -6.926 1.069 1.00 96.50 111 GLY A O 1
ATOM 800 N N . CYS A 1 112 ? -5.403 -6.895 -0.509 1.00 98.12 112 CYS A N 1
ATOM 801 C CA . CYS A 1 112 ? -5.578 -5.465 -0.767 1.00 98.12 112 CYS A CA 1
ATOM 802 C C . CYS A 1 112 ? -6.940 -5.227 -1.435 1.00 98.12 112 CYS A C 1
ATOM 804 O O . CYS A 1 112 ? -7.242 -5.851 -2.445 1.00 98.12 112 CYS A O 1
ATOM 806 N N . PHE A 1 113 ? -7.751 -4.296 -0.925 1.00 94.75 113 PHE A N 1
ATOM 807 C CA . PHE A 1 113 ? -9.073 -4.004 -1.513 1.00 94.75 113 PHE A CA 1
ATOM 808 C C . PHE A 1 113 ? -9.012 -2.964 -2.642 1.00 94.75 113 PHE A C 1
ATOM 810 O O . PHE A 1 113 ? -10.010 -2.746 -3.321 1.00 94.75 113 PHE A O 1
ATOM 817 N N . ALA A 1 114 ? -7.881 -2.273 -2.798 1.00 95.88 114 ALA A N 1
ATOM 818 C CA . ALA A 1 114 ? -7.629 -1.294 -3.850 1.00 95.88 114 ALA A CA 1
ATOM 819 C C . ALA A 1 114 ? -6.121 -1.040 -4.001 1.00 95.88 114 ALA A C 1
ATOM 821 O O . ALA A 1 114 ? -5.350 -1.270 -3.062 1.00 95.88 114 ALA A O 1
ATOM 822 N N . LEU A 1 115 ? -5.708 -0.509 -5.155 1.00 96.69 115 LEU A N 1
ATOM 823 C CA . LEU A 1 115 ? -4.314 -0.145 -5.436 1.00 96.69 115 LEU A CA 1
ATOM 824 C C . LEU A 1 115 ? -4.175 1.290 -5.943 1.00 96.69 115 LEU A C 1
ATOM 826 O O . LEU A 1 115 ? -4.953 1.744 -6.778 1.00 96.69 115 LEU A O 1
ATOM 830 N N . VAL A 1 116 ? -3.129 1.984 -5.503 1.00 97.19 116 VAL A N 1
ATOM 831 C CA . VAL A 1 116 ? -2.627 3.202 -6.149 1.00 97.19 116 VAL A CA 1
ATOM 832 C C . VAL A 1 116 ? -1.566 2.824 -7.184 1.00 97.19 116 VAL A C 1
ATOM 834 O O . VAL A 1 116 ? -0.673 2.033 -6.887 1.00 97.19 116 VAL A O 1
ATOM 837 N N . LEU A 1 117 ? -1.656 3.406 -8.381 1.00 94.69 117 LEU A N 1
ATOM 838 C CA . LEU A 1 117 ? -0.662 3.310 -9.452 1.00 94.69 117 LEU A CA 1
ATOM 839 C C . LEU A 1 117 ? -0.088 4.707 -9.728 1.00 94.69 117 LEU A C 1
ATOM 841 O O . LEU A 1 117 ? -0.753 5.547 -10.344 1.00 94.69 117 LEU A O 1
ATOM 845 N N . GLU A 1 118 ? 1.135 4.978 -9.273 1.00 93.75 118 GLU A N 1
ATOM 846 C CA . GLU A 1 118 ? 1.755 6.302 -9.399 1.00 93.75 118 GLU A CA 1
ATOM 847 C C . GLU A 1 118 ? 2.827 6.352 -10.494 1.00 93.75 118 GLU A C 1
ATOM 849 O O . GLU A 1 118 ? 3.721 5.512 -10.568 1.00 93.75 118 GLU A O 1
ATOM 854 N N . ALA A 1 119 ? 2.746 7.370 -11.357 1.00 90.56 119 ALA A N 1
ATOM 855 C CA . ALA A 1 119 ? 3.690 7.625 -12.446 1.00 90.56 119 ALA A CA 1
ATOM 856 C C . ALA A 1 119 ? 3.957 6.386 -13.332 1.00 90.56 119 ALA A C 1
ATOM 858 O O . ALA A 1 119 ? 5.096 6.107 -13.715 1.00 90.56 119 ALA A O 1
ATOM 859 N N . VAL A 1 120 ? 2.893 5.652 -13.664 1.00 87.69 120 VAL A N 1
ATOM 860 C CA . VAL A 1 120 ? 2.899 4.489 -14.565 1.00 87.69 120 VAL A CA 1
ATOM 861 C C . VAL A 1 120 ? 2.399 4.917 -15.959 1.00 87.69 120 VAL A C 1
ATOM 863 O O . VAL A 1 120 ? 1.425 5.679 -16.031 1.00 87.69 120 VAL A O 1
ATOM 866 N N . PRO A 1 121 ? 3.035 4.474 -17.068 1.00 89.75 121 PRO A N 1
ATOM 867 C CA . PRO A 1 121 ? 2.518 4.646 -18.419 1.00 89.75 121 PRO A CA 1
ATOM 868 C C . PRO A 1 121 ? 1.097 4.129 -18.499 1.00 89.75 121 PRO A C 1
ATOM 870 O O . PRO A 1 121 ? 0.728 3.129 -17.889 1.00 89.75 121 PRO A O 1
ATOM 873 N N . ALA A 1 122 ? 0.255 4.848 -19.200 1.00 87.12 122 ALA A N 1
ATOM 874 C CA . ALA A 1 122 ? -1.155 4.668 -18.991 1.00 87.12 122 ALA A CA 1
ATOM 875 C C . ALA A 1 122 ? -1.741 3.454 -19.708 1.00 87.12 122 ALA A C 1
ATOM 877 O O . ALA A 1 122 ? -2.684 2.859 -19.203 1.00 87.12 122 ALA A O 1
ATOM 878 N N . GLU A 1 123 ? -1.129 3.046 -20.813 1.00 89.56 123 GLU A N 1
ATOM 879 C CA . GLU A 1 123 ? -1.348 1.759 -21.454 1.00 89.56 123 GLU A CA 1
ATOM 880 C C . GLU A 1 123 ? -1.066 0.601 -20.484 1.00 89.56 123 GLU A C 1
ATOM 882 O O . GLU A 1 123 ? -1.837 -0.351 -20.414 1.00 89.56 123 GLU A O 1
ATOM 887 N N . VAL A 1 124 ? -0.024 0.717 -19.653 1.00 91.50 124 VAL A N 1
ATOM 888 C CA . VAL A 1 124 ? 0.286 -0.275 -18.616 1.00 91.50 124 VAL A CA 1
ATOM 889 C C . VAL A 1 124 ? -0.744 -0.206 -17.492 1.00 91.50 124 VAL A C 1
ATOM 891 O O . VAL A 1 124 ? -1.245 -1.240 -17.060 1.00 91.50 124 VAL A O 1
ATOM 894 N N . ALA A 1 125 ? -1.095 0.999 -17.032 1.00 91.31 125 ALA A N 1
ATOM 895 C CA . ALA A 1 125 ? -2.096 1.175 -15.983 1.00 91.31 125 ALA A CA 1
ATOM 896 C C . ALA A 1 125 ? -3.468 0.618 -16.398 1.00 91.31 125 ALA A C 1
ATOM 898 O O . ALA A 1 125 ? -4.091 -0.064 -15.596 1.00 91.31 125 ALA A O 1
ATOM 899 N N . ALA A 1 126 ? -3.902 0.843 -17.643 1.00 89.94 126 ALA A N 1
ATOM 900 C CA . ALA A 1 126 ? -5.148 0.302 -18.184 1.00 89.94 126 ALA A CA 1
ATOM 901 C C . ALA A 1 126 ? -5.149 -1.232 -18.173 1.00 89.94 126 ALA A C 1
ATOM 903 O O . ALA A 1 126 ? -6.092 -1.832 -17.666 1.00 89.94 126 ALA A O 1
ATOM 904 N N . VAL A 1 127 ? -4.058 -1.861 -18.626 1.00 93.38 127 VAL A N 1
ATOM 905 C CA . VAL A 1 127 ? -3.907 -3.322 -18.566 1.00 93.38 127 VAL A CA 1
ATOM 906 C C . VAL A 1 127 ? -3.963 -3.830 -17.124 1.00 93.38 127 VAL A C 1
ATOM 908 O O . VAL A 1 127 ? -4.617 -4.831 -16.864 1.00 93.38 127 VAL A O 1
ATOM 911 N N . VAL A 1 128 ? -3.311 -3.162 -16.167 1.00 93.69 128 VAL A N 1
ATOM 912 C CA . VAL A 1 128 ? -3.396 -3.555 -14.748 1.00 93.69 128 VAL A CA 1
ATOM 913 C C . VAL A 1 128 ? -4.834 -3.429 -14.238 1.00 93.69 128 VAL A C 1
ATOM 915 O O . VAL A 1 128 ? -5.352 -4.376 -13.657 1.00 93.69 128 VAL A O 1
ATOM 918 N N . THR A 1 129 ? -5.506 -2.306 -14.503 1.00 92.69 129 THR A N 1
ATOM 919 C CA . THR A 1 129 ? -6.903 -2.080 -14.107 1.00 92.69 129 THR A CA 1
ATOM 920 C C . THR A 1 129 ? -7.860 -3.124 -14.685 1.00 92.69 129 THR A C 1
ATOM 922 O O . THR A 1 129 ? -8.751 -3.572 -13.977 1.00 92.69 129 THR A O 1
ATOM 925 N N . GLU A 1 130 ? -7.691 -3.530 -15.945 1.00 94.25 130 GLU A N 1
ATOM 926 C CA . GLU A 1 130 ? -8.538 -4.549 -16.585 1.00 94.25 130 GLU A CA 1
ATOM 927 C C . GLU A 1 130 ? -8.339 -5.953 -16.002 1.00 94.25 130 GLU A C 1
ATOM 929 O O . GLU A 1 130 ? -9.224 -6.802 -16.108 1.00 94.25 130 GLU A O 1
ATOM 934 N N . ARG A 1 131 ? -7.164 -6.222 -15.427 1.00 95.69 131 ARG A N 1
ATOM 935 C CA . ARG A 1 131 ? -6.779 -7.552 -14.943 1.00 95.69 131 ARG A CA 1
ATOM 936 C C . ARG A 1 131 ? -7.087 -7.785 -13.472 1.00 95.69 131 ARG A C 1
ATOM 938 O O . ARG A 1 131 ? -7.182 -8.946 -13.085 1.00 95.69 131 ARG A O 1
ATOM 945 N N . LEU A 1 132 ? -7.221 -6.722 -12.687 1.00 91.69 132 LEU A N 1
ATOM 946 C CA . LEU A 1 132 ? -7.580 -6.795 -11.275 1.00 91.69 132 LEU A CA 1
ATOM 947 C C . LEU A 1 132 ? -9.103 -6.809 -11.103 1.00 91.69 132 LEU A C 1
ATOM 949 O O . LEU A 1 132 ? -9.833 -6.116 -11.809 1.00 91.69 132 LEU A O 1
ATOM 953 N N . GLY A 1 133 ? -9.580 -7.561 -10.117 1.00 92.62 133 GLY A N 1
ATOM 954 C CA . GLY A 1 133 ? -10.948 -7.488 -9.605 1.00 92.62 133 GLY A CA 1
ATOM 955 C C . GLY A 1 133 ? -11.174 -6.333 -8.619 1.00 92.62 133 GLY A C 1
ATOM 956 O O . GLY A 1 133 ? -12.323 -6.003 -8.317 1.00 92.62 133 GLY A O 1
ATOM 957 N N . ILE A 1 134 ? -10.103 -5.699 -8.129 1.00 94.81 134 ILE A N 1
ATOM 958 C CA . ILE A 1 134 ? -10.144 -4.563 -7.195 1.00 94.81 134 ILE A CA 1
ATOM 959 C C . ILE A 1 134 ? -9.960 -3.192 -7.879 1.00 94.81 134 ILE A C 1
ATOM 961 O O . ILE A 1 134 ? -9.257 -3.081 -8.885 1.00 94.81 134 ILE A O 1
ATOM 965 N N . PRO A 1 135 ? -10.526 -2.097 -7.325 1.00 94.88 135 PRO A N 1
ATOM 966 C CA . PRO A 1 135 ? -10.337 -0.752 -7.862 1.00 94.88 135 PRO A CA 1
ATOM 967 C C . PRO A 1 135 ? -8.874 -0.287 -7.878 1.00 94.88 135 PRO A C 1
ATOM 969 O O . PRO A 1 135 ? -8.139 -0.427 -6.899 1.00 94.88 135 PRO A O 1
ATOM 972 N N . THR A 1 136 ? -8.489 0.396 -8.956 1.00 93.62 136 THR A N 1
ATOM 973 C CA . THR A 1 136 ? -7.192 1.079 -9.079 1.00 93.62 136 THR A CA 1
ATOM 974 C C . THR A 1 136 ? -7.352 2.599 -9.119 1.00 93.62 136 THR A C 1
ATOM 976 O O . THR A 1 136 ? -8.250 3.113 -9.785 1.00 93.62 136 THR A O 1
ATOM 979 N N . ILE A 1 137 ? -6.438 3.331 -8.486 1.00 93.12 137 ILE A N 1
ATOM 980 C CA . ILE A 1 137 ? -6.381 4.797 -8.451 1.00 93.12 137 ILE A CA 1
ATOM 981 C C . ILE A 1 137 ? -5.066 5.251 -9.093 1.00 93.12 137 ILE A C 1
ATOM 983 O O . ILE A 1 137 ? -3.991 4.981 -8.569 1.00 93.12 137 ILE A O 1
ATOM 987 N N . GLY A 1 138 ? -5.134 5.960 -10.220 1.00 88.81 138 GLY A N 1
ATOM 988 C CA . GLY A 1 138 ? -3.944 6.468 -10.913 1.00 88.81 138 GLY A CA 1
ATOM 989 C C . GLY A 1 138 ? -3.536 7.877 -10.469 1.00 88.81 138 GLY A C 1
ATOM 990 O O . GLY A 1 138 ? -4.384 8.769 -10.421 1.00 88.81 138 GLY A O 1
ATOM 991 N N . ILE A 1 139 ? -2.242 8.116 -10.223 1.00 85.44 139 ILE A N 1
ATOM 992 C CA . ILE A 1 139 ? -1.686 9.447 -9.898 1.00 85.44 139 ILE A CA 1
ATOM 993 C C . ILE A 1 139 ? -0.475 9.749 -10.796 1.00 85.44 139 ILE A C 1
ATOM 995 O O . ILE A 1 139 ? 0.338 8.878 -11.084 1.00 85.44 139 ILE A O 1
ATOM 999 N N . GLY A 1 140 ? -0.342 10.995 -11.271 1.00 70.75 140 GLY A N 1
ATOM 1000 C CA . GLY A 1 140 ? 0.849 11.431 -12.019 1.00 70.75 140 GLY A CA 1
ATOM 1001 C C . GLY A 1 140 ? 0.872 11.062 -13.510 1.00 70.75 140 GLY A C 1
ATOM 1002 O O . GLY A 1 140 ? 1.946 10.919 -14.091 1.00 70.75 140 GLY A O 1
ATOM 1003 N N . ARG A 1 141 ? -0.297 10.926 -14.153 1.00 58.25 141 ARG A N 1
ATOM 1004 C CA . ARG A 1 141 ? -0.407 10.654 -15.601 1.00 58.25 141 ARG A CA 1
ATOM 1005 C C . ARG A 1 141 ? -0.135 11.900 -16.453 1.00 58.25 141 ARG A C 1
ATOM 1007 O O . ARG A 1 141 ? -0.439 13.028 -16.060 1.00 58.25 141 ARG A O 1
ATOM 1014 N N . SER A 1 142 ? 0.410 11.695 -17.655 1.00 45.94 142 SER A N 1
ATOM 1015 C CA . SER A 1 142 ? 0.563 12.770 -18.644 1.00 45.94 142 SER A CA 1
ATOM 1016 C C . SER A 1 142 ? -0.809 13.181 -19.214 1.00 45.94 142 SER A C 1
ATOM 1018 O O . SER A 1 142 ? -1.661 12.335 -19.464 1.00 45.94 142 SER A O 1
ATOM 1020 N N . ARG A 1 143 ? -1.040 14.487 -19.421 1.00 39.25 143 ARG A N 1
ATOM 1021 C CA . ARG A 1 143 ? -2.344 15.086 -19.804 1.00 39.25 143 ARG A CA 1
ATOM 1022 C C . ARG A 1 143 ? -2.987 14.574 -21.101 1.00 39.25 143 ARG A C 1
ATOM 1024 O O . ARG A 1 143 ? -4.130 14.931 -21.360 1.00 39.25 143 ARG A O 1
ATOM 1031 N N . LYS A 1 144 ? -2.266 13.841 -21.951 1.00 32.78 144 LYS A N 1
ATOM 1032 C CA . LYS A 1 144 ? -2.736 13.477 -23.299 1.00 32.78 144 LYS A CA 1
ATOM 1033 C C . LYS A 1 144 ? -3.649 12.252 -23.330 1.00 32.78 144 LYS A C 1
ATOM 1035 O O . LYS A 1 144 ? -3.994 11.801 -24.413 1.00 32.78 144 LYS A O 1
ATOM 1040 N N . ASP A 1 145 ? -4.032 11.729 -22.173 1.00 39.22 145 ASP A N 1
ATOM 1041 C CA . ASP A 1 145 ? -4.641 10.416 -22.107 1.00 39.22 145 ASP A CA 1
ATOM 1042 C C . ASP A 1 145 ? -6.029 10.410 -21.461 1.00 39.22 145 ASP A C 1
ATOM 1044 O O . ASP A 1 145 ? -6.196 10.619 -20.258 1.00 39.22 145 ASP A O 1
ATOM 1048 N N . THR A 1 146 ? -7.024 10.173 -22.312 1.00 35.19 146 THR A N 1
ATOM 1049 C CA . THR A 1 146 ? -8.462 10.133 -22.030 1.00 35.19 146 THR A CA 1
ATOM 1050 C C . THR A 1 146 ? -9.018 8.706 -21.938 1.00 35.19 146 THR A C 1
ATOM 1052 O O . THR A 1 146 ? -10.230 8.540 -21.819 1.00 35.19 146 THR A O 1
ATOM 1055 N N . SER A 1 147 ? -8.168 7.672 -21.997 1.00 30.45 147 SER A N 1
ATOM 1056 C CA . SER A 1 147 ? -8.601 6.272 -22.172 1.00 30.45 147 SER A CA 1
ATOM 1057 C C . SER A 1 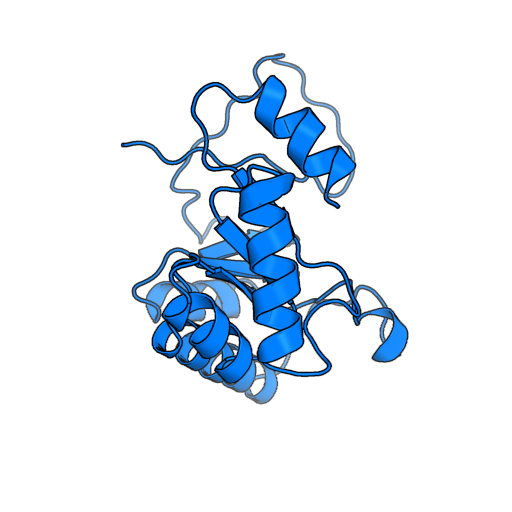147 ? -9.032 5.549 -20.890 1.00 30.45 147 SER A C 1
ATOM 1059 O O . SER A 1 147 ? -9.811 4.602 -20.958 1.00 30.45 147 SER A O 1
ATOM 1061 N N . ILE A 1 148 ? -8.613 6.017 -19.710 1.00 37.62 148 ILE A N 1
ATOM 1062 C CA . ILE A 1 148 ? -9.147 5.493 -18.445 1.00 37.62 148 ILE A CA 1
ATOM 1063 C C . ILE A 1 148 ? -10.321 6.380 -18.069 1.00 37.62 148 ILE A C 1
ATOM 1065 O O . ILE A 1 148 ? -10.141 7.568 -17.789 1.00 37.62 148 ILE A O 1
ATOM 1069 N N . ARG A 1 149 ? -11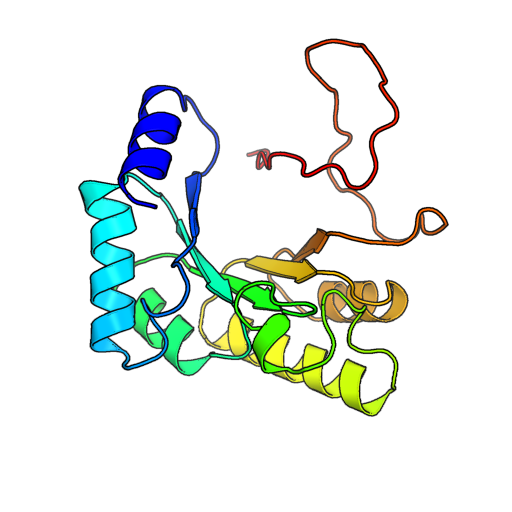.522 5.797 -18.062 1.00 31.66 149 ARG A N 1
ATOM 1070 C CA . ARG A 1 149 ? -12.694 6.417 -17.450 1.00 31.66 149 ARG A CA 1
ATOM 1071 C C . ARG A 1 149 ? -12.312 6.822 -16.026 1.00 31.66 149 ARG A C 1
ATOM 1073 O O . ARG A 1 149 ? -12.184 5.967 -15.157 1.00 31.66 149 ARG A O 1
ATOM 1080 N N . GLU A 1 150 ? -12.195 8.122 -15.759 1.00 39.25 150 GLU A N 1
ATOM 1081 C CA . GLU A 1 150 ? -12.590 8.602 -14.441 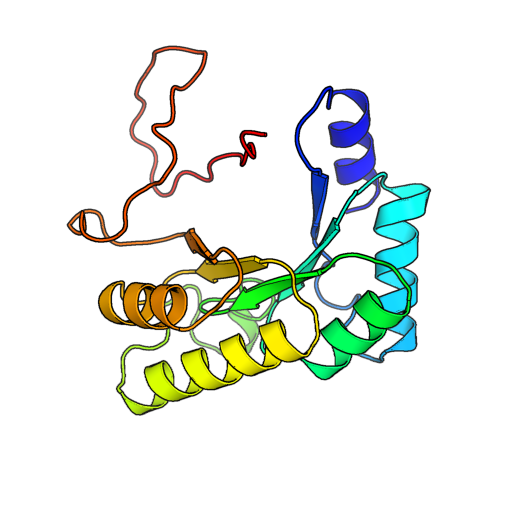1.00 39.25 150 GLU A CA 1
ATOM 1082 C C . GLU A 1 150 ? -14.036 8.129 -14.272 1.00 39.25 150 GLU A C 1
ATOM 1084 O O . GLU A 1 150 ? -14.953 8.697 -14.865 1.00 39.25 150 GLU A O 1
ATOM 1089 N N . SER A 1 151 ? -14.282 7.084 -13.484 1.00 30.23 151 SER A N 1
ATOM 1090 C CA . SER A 1 151 ? -15.652 6.732 -13.100 1.00 30.23 151 SER A CA 1
ATOM 1091 C C . SER A 1 151 ? -16.285 7.800 -12.194 1.00 30.23 151 SER A C 1
ATOM 1093 O O . SER A 1 151 ? -17.411 7.632 -11.733 1.00 30.23 151 SER A O 1
ATOM 1095 N N . THR A 1 152 ? -15.615 8.937 -11.975 1.00 31.34 152 THR A N 1
ATOM 1096 C CA . THR A 1 152 ? -16.105 10.023 -11.136 1.00 31.34 152 THR A CA 1
ATOM 1097 C C . THR A 1 152 ? -15.746 11.371 -11.752 1.00 31.34 152 THR A C 1
ATOM 1099 O O . THR A 1 152 ? -14.615 11.827 -11.667 1.00 31.34 152 THR A O 1
ATOM 1102 N N . ARG A 1 153 ? -16.737 12.053 -12.338 1.00 24.98 153 ARG A N 1
ATOM 1103 C CA . ARG A 1 153 ? -16.628 13.478 -12.678 1.00 24.98 153 ARG A CA 1
ATOM 1104 C C . ARG A 1 153 ? -16.479 14.282 -11.382 1.00 24.98 153 ARG A C 1
ATOM 1106 O O . ARG A 1 153 ? -17.434 14.406 -10.615 1.00 24.98 153 ARG A O 1
ATOM 1113 N N . TRP A 1 154 ? -15.300 14.849 -11.163 1.00 37.22 154 TRP A N 1
ATOM 1114 C CA . TRP A 1 154 ? -14.978 15.699 -10.019 1.00 37.22 154 TRP A CA 1
ATOM 1115 C C . TRP A 1 154 ? -15.554 17.107 -10.181 1.00 37.22 154 TRP A C 1
ATOM 1117 O O . TRP A 1 154 ? -15.409 17.734 -11.230 1.00 37.22 154 TRP A O 1
ATOM 1127 N N . ARG A 1 155 ? -16.165 17.656 -9.127 1.00 25.77 155 ARG A N 1
ATOM 1128 C CA . ARG A 1 155 ? -16.506 19.082 -9.065 1.00 25.77 155 ARG A CA 1
ATOM 1129 C C . ARG A 1 155 ? -15.881 19.669 -7.802 1.00 25.77 155 ARG A C 1
ATOM 1131 O O . ARG A 1 155 ? -16.259 19.306 -6.693 1.00 25.77 155 ARG A O 1
ATOM 1138 N N . ARG A 1 156 ? -14.898 20.556 -7.978 1.00 30.91 156 ARG A N 1
ATOM 1139 C CA . ARG A 1 156 ? -14.364 21.401 -6.901 1.00 30.91 156 ARG A CA 1
ATOM 1140 C C . ARG A 1 156 ? -15.507 22.229 -6.307 1.00 30.91 156 ARG A C 1
ATOM 1142 O O . ARG A 1 156 ? -16.280 22.822 -7.060 1.00 30.91 156 ARG A O 1
ATOM 1149 N N . ARG A 1 157 ? -15.631 22.257 -4.977 1.00 36.28 157 ARG A N 1
ATOM 1150 C CA . ARG A 1 157 ? -16.723 22.951 -4.264 1.00 36.28 157 ARG A CA 1
ATOM 1151 C C . ARG A 1 157 ? -16.642 24.482 -4.398 1.00 36.28 157 ARG A C 1
ATOM 1153 O O . ARG A 1 157 ? -17.609 25.173 -4.119 1.00 36.28 157 ARG A O 1
ATOM 1160 N N . ASP A 1 158 ? -15.506 24.992 -4.856 1.00 42.28 158 ASP A N 1
ATOM 1161 C CA . ASP A 1 158 ? -15.115 26.400 -4.907 1.00 42.28 158 ASP A CA 1
ATOM 1162 C C . ASP A 1 158 ? -15.102 27.011 -6.324 1.00 42.28 158 ASP A C 1
ATOM 1164 O O . ASP A 1 158 ? -14.805 28.193 -6.477 1.00 42.28 158 ASP A O 1
ATOM 1168 N N . GLY A 1 159 ? -15.445 26.253 -7.375 1.00 33.47 159 GLY A N 1
ATOM 1169 C CA . GLY A 1 159 ? -15.719 26.798 -8.718 1.00 33.47 159 GLY A CA 1
ATOM 1170 C C . GLY A 1 159 ? -14.558 27.507 -9.441 1.00 33.47 159 GLY A C 1
ATOM 1171 O O . GLY A 1 159 ? -14.756 27.996 -10.551 1.00 33.47 159 GLY A O 1
ATOM 1172 N N . LYS A 1 160 ? -13.347 27.561 -8.871 1.00 29.44 160 LYS A N 1
ATOM 1173 C CA . LYS A 1 160 ? -12.192 28.261 -9.456 1.00 29.44 160 LYS A CA 1
ATOM 1174 C C . LYS A 1 160 ? -11.105 27.290 -9.921 1.00 29.44 160 LYS A C 1
ATOM 1176 O O . LYS A 1 160 ? -10.604 26.459 -9.167 1.00 29.44 160 LYS A O 1
ATOM 1181 N N . SER A 1 161 ? -10.715 27.432 -11.187 1.00 31.22 161 SER A N 1
ATOM 1182 C CA . SER A 1 161 ? -9.564 26.765 -11.802 1.00 31.22 161 SER A CA 1
ATOM 1183 C C . SER A 1 161 ? -8.304 27.599 -11.554 1.00 31.22 161 SER A C 1
ATOM 1185 O O . SER A 1 161 ? -8.177 28.689 -12.109 1.00 31.22 161 SER A O 1
ATOM 1187 N N . THR A 1 162 ? -7.341 27.083 -10.789 1.00 29.19 162 THR A N 1
ATOM 1188 C CA . THR A 1 162 ? -5.967 27.606 -10.789 1.00 29.19 162 THR A CA 1
ATOM 1189 C C . THR A 1 162 ? -5.000 26.532 -11.283 1.00 29.19 162 THR A C 1
ATOM 1191 O O . THR A 1 162 ? -5.005 25.390 -10.822 1.00 29.19 162 THR A O 1
ATOM 1194 N N . LYS A 1 163 ? -4.173 26.899 -12.270 1.00 29.86 163 LYS A N 1
ATOM 1195 C CA . LYS A 1 163 ? -3.074 26.078 -12.792 1.00 29.86 163 LYS A CA 1
ATOM 1196 C C . LYS A 1 163 ? -1.974 25.988 -11.722 1.00 29.86 163 LYS A C 1
ATOM 1198 O O . LYS A 1 163 ? -1.189 26.917 -11.578 1.00 29.86 163 LYS A O 1
ATOM 1203 N N . LYS A 1 164 ? -1.896 24.868 -11.002 1.00 25.56 164 LYS A N 1
ATOM 1204 C CA . LYS A 1 164 ? -0.682 24.408 -10.301 1.00 25.56 164 LYS A CA 1
ATOM 1205 C C . LYS A 1 164 ? -0.326 22.996 -10.790 1.00 25.56 164 LYS A C 1
ATOM 1207 O O . LYS A 1 164 ? -1.241 22.246 -11.139 1.00 25.56 164 LYS A O 1
ATOM 1212 N N . PRO A 1 165 ? 0.967 22.641 -10.887 1.00 31.00 165 PRO A N 1
ATOM 1213 C CA . PRO A 1 165 ? 1.384 21.330 -11.369 1.00 31.00 165 PRO A CA 1
ATOM 1214 C C . PRO A 1 165 ? 1.068 20.253 -10.320 1.00 31.00 165 PRO A C 1
ATOM 1216 O O . PRO A 1 165 ? 1.340 20.446 -9.141 1.00 31.00 165 PRO A O 1
ATOM 1219 N N . GLY A 1 166 ? 0.474 19.143 -10.775 1.00 37.34 166 GLY A N 1
ATOM 1220 C CA . GLY A 1 166 ? 0.274 17.908 -10.005 1.00 37.34 166 GLY A CA 1
ATOM 1221 C C . GLY A 1 166 ? -0.758 18.004 -8.878 1.00 37.34 166 GLY A C 1
ATOM 1222 O O . GLY A 1 166 ? -0.392 18.056 -7.710 1.00 37.34 166 GLY A O 1
ATOM 1223 N N . SER A 1 167 ? -2.058 18.031 -9.191 1.00 33.34 167 SER A N 1
ATOM 1224 C CA . SER A 1 167 ? -3.093 18.062 -8.148 1.00 33.34 167 SER A CA 1
ATOM 1225 C C . SER A 1 167 ? -3.448 16.666 -7.632 1.00 33.34 167 SER A C 1
ATOM 1227 O O . SER A 1 167 ? -4.021 15.857 -8.361 1.00 33.34 167 SER A O 1
ATOM 1229 N N . CYS A 1 168 ? -3.172 16.448 -6.348 1.00 25.89 168 CYS A N 1
ATOM 1230 C CA . CYS A 1 168 ? -3.808 15.445 -5.498 1.00 25.89 168 CYS A CA 1
ATOM 1231 C C . CYS A 1 168 ? -5.322 15.738 -5.394 1.00 25.89 168 CYS A C 1
ATOM 1233 O O . CYS A 1 168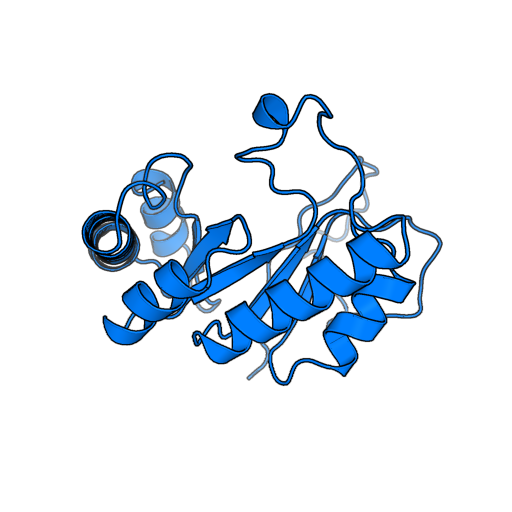 ? -5.709 16.899 -5.228 1.00 25.89 168 CYS A O 1
ATOM 1235 N N . SER A 1 169 ? -6.171 14.713 -5.524 1.00 30.22 169 SER A N 1
ATOM 1236 C CA . SER A 1 169 ? -7.641 14.825 -5.485 1.00 30.22 169 SER A CA 1
ATOM 1237 C C . SER A 1 169 ? -8.199 13.825 -4.463 1.00 30.22 169 SER A C 1
ATOM 1239 O O . SER A 1 169 ? -7.759 12.680 -4.434 1.00 30.22 169 SER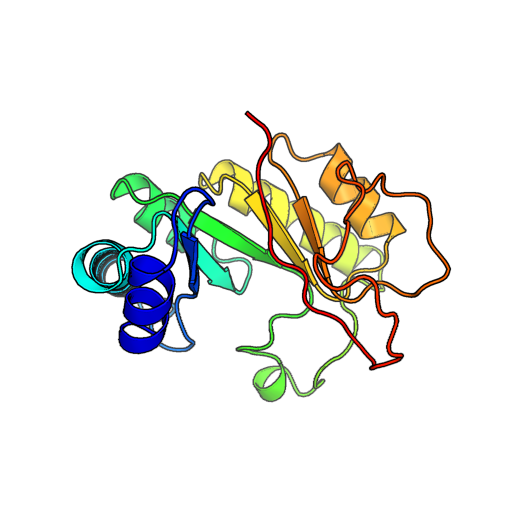 A O 1
ATOM 1241 N N . SER A 1 170 ? -9.123 14.251 -3.596 1.00 27.31 170 SER A N 1
ATOM 1242 C CA . SER A 1 170 ? -9.720 13.426 -2.530 1.00 27.31 170 SER A CA 1
ATOM 1243 C C . SER A 1 170 ? -10.721 12.408 -3.076 1.00 27.31 170 SER A C 1
ATOM 1245 O O . SER A 1 170 ? -11.478 12.749 -3.967 1.00 27.31 170 SER A O 1
ATOM 1247 N N . ILE A 1 171 ? -10.783 11.190 -2.523 1.00 35.59 171 ILE A N 1
ATOM 1248 C CA . ILE A 1 171 ? -11.669 10.104 -2.987 1.00 35.59 171 ILE A CA 1
ATOM 1249 C C . ILE A 1 171 ? -12.994 10.083 -2.215 1.00 35.59 171 ILE A C 1
ATOM 1251 O O . ILE A 1 171 ? -13.008 10.171 -0.991 1.00 35.59 171 ILE A O 1
ATOM 1255 N N . SER A 1 172 ? -14.114 9.933 -2.929 1.00 24.92 172 SER A N 1
ATOM 1256 C CA . SER A 1 172 ? -15.414 9.593 -2.343 1.00 24.92 172 SER A CA 1
ATOM 1257 C C . SER A 1 172 ? -16.025 8.433 -3.125 1.00 24.92 172 SER A C 1
ATOM 1259 O O . SER A 1 172 ? -16.249 8.551 -4.330 1.00 24.92 172 SER A O 1
ATOM 1261 N N . PHE A 1 173 ? -16.273 7.314 -2.442 1.00 28.42 173 PHE A N 1
ATOM 1262 C CA . PHE A 1 173 ? -17.008 6.178 -2.990 1.00 28.42 173 PHE A CA 1
ATOM 1263 C C . PHE A 1 173 ? -18.500 6.533 -3.026 1.00 28.42 173 PHE A C 1
ATOM 1265 O O . PHE A 1 173 ? -19.087 6.864 -1.993 1.00 28.42 173 PHE A O 1
ATOM 1272 N N . LYS A 1 174 ? -19.126 6.489 -4.208 1.00 23.38 174 LYS A N 1
ATOM 1273 C CA . LYS A 1 174 ? -20.593 6.453 -4.281 1.00 23.38 174 LYS A CA 1
ATOM 1274 C C . LYS A 1 174 ? -21.050 5.083 -3.776 1.00 23.38 174 LYS A C 1
ATOM 1276 O O . LYS A 1 174 ? -20.511 4.077 -4.228 1.00 23.38 174 LYS A O 1
ATOM 1281 N N . ARG A 1 175 ? -21.986 5.091 -2.822 1.00 29.41 175 ARG A N 1
ATOM 1282 C CA . ARG A 1 175 ? -22.775 3.909 -2.452 1.00 29.41 175 ARG A CA 1
ATOM 1283 C C . ARG A 1 175 ? -23.613 3.449 -3.635 1.00 29.41 175 ARG A C 1
ATOM 1285 O O . ARG A 1 175 ? -24.035 4.343 -4.407 1.00 29.41 175 ARG A O 1
#

Radius of gyration: 16.39 Å; chains: 1; bounding box: 42×40×41 Å

Foldseek 3Di:
DLVVLQVCLVVDDDFAFEAEDAPPQQPPDLVSLLVSQCCCCVRSVHQAYEYEDLCLVSLLSNVVVVHAYEYEDWDDQRCQVVVVNHRATFPPDPVRLVVRLVSLVSNVVSRHQEYEYENYAVVSVVVSCVPDPHYYHYFDYDPPDPPDDPPDDDDDPVPDDDDDPGDDDDDGDDD

Sequence (175 aa):
MLALTKAVRRELRTPLLIGDLPFGSYERSHEQAIASAQRLVKEGGADVVKFEGPAAERAAAIAAAGIPVMGHLGLTPQTATALGGGFKAQARSGAAARRLLDDALALETAGCFALVLEAVPAEVAAVVTERLGIPTIGIGRSRKDTSIRESTRWRRRDGKSTKKPGSCSSISFKR

pLDDT: mean 81.13, std 25.4, range [23.38, 98.75]

Secondary structure (DSSP, 8-state):
-HHHHHHHHHH-SSS--EEE--TTSSSS-HHHHHHHHHHHHHTT--SEEE--SS-HHHHHHHHHTT--EEEEEES-TTTTTTTTS-S-----SHHHHHHHHHHHHHHHHTTEEEEEEES--HHHHHHHHHH-SS-EEEES--TT---S--SS----TT------SS---------